Protein AF-A0A935HI81-F1 (afdb_monomer)

Radius of gyration: 11.99 Å; Cα contacts (8 Å, |Δi|>4): 167; chains: 1; bounding box: 34×17×33 Å

pLDDT: mean 94.29, std 6.09, range [67.69, 98.5]

Foldseek 3Di:
DWDWAAPDPPAQAQTWIFDDPPPPPDTPDIHGDDHPVWGKGDKDWDDPDDQKIKIWTATPNNPDIDIDIDRRD

Sequence (73 aa):
MAFSNNNSTTTRQNLTLRISFDEGDSWTKNILVDYDGSSTAYSDLVMIGDTKIGILYERCGTTEIAFMVIDWQ

Mean predicted aligned error: 2.83 Å

Neares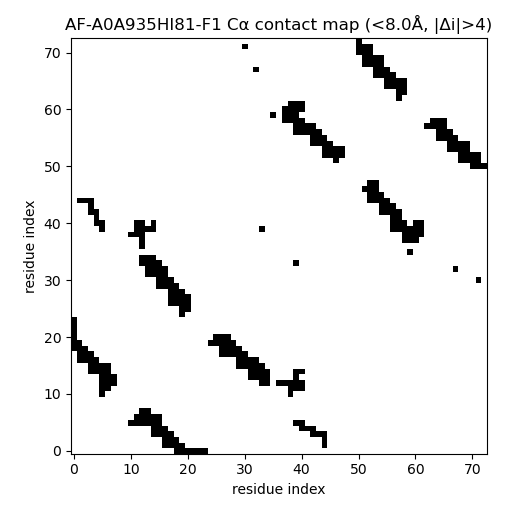t PDB structures (foldseek):
  2w38-assembly1_A  TM=7.212E-01  e=8.093E-01  Pseudomonas aeruginosa PAO1
  5m2n-assembly1_A  TM=6.909E-01  e=3.561E+00  Saccharomyces cerevisiae
  6qk7-assembly1_B  TM=5.395E-01  e=1.745E+00  Saccharomyces cerevisiae S288C
  8fac-assembly1_A  TM=5.401E-01  e=6.511E+00  Homo sapiens

Solvent-accessible surface area (backbone atoms only — not comparable to full-atom values): 4293 Å² total; per-residue (Å²): 82,80,48,71,47,41,72,46,97,86,49,47,31,43,33,27,42,31,37,17,93,57,86,65,78,48,68,83,42,76,44,81,74,47,76,84,82,48,36,34,62,62,67,50,78,44,83,77,49,101,50,30,37,34,39,42,32,28,28,74,65,67,77,41,79,48,76,51,80,42,73,78,116

Structure (mmCIF, N/CA/C/O backbone):
data_AF-A0A935HI81-F1
#
_entry.id   AF-A0A935HI81-F1
#
loop_
_atom_site.group_PDB
_atom_site.id
_atom_site.type_symbol
_atom_site.label_atom_id
_atom_site.label_alt_id
_atom_site.label_comp_id
_atom_site.label_asym_id
_atom_site.label_entity_id
_atom_site.label_seq_id
_atom_site.pdbx_PDB_ins_code
_atom_site.Cartn_x
_atom_site.Cartn_y
_atom_site.Cartn_z
_atom_site.occupancy
_atom_site.B_iso_or_equiv
_atom_site.auth_seq_id
_atom_site.auth_comp_id
_atom_site.auth_asym_id
_atom_site.auth_atom_id
_atom_site.pdbx_PDB_model_num
ATOM 1 N N . MET A 1 1 ? -12.075 -1.177 5.087 1.00 95.38 1 MET A N 1
ATOM 2 C CA . MET A 1 1 ? -11.101 -2.175 4.586 1.00 95.38 1 MET A CA 1
ATOM 3 C C . MET A 1 1 ? -9.876 -1.470 4.026 1.00 95.38 1 MET A C 1
ATOM 5 O O . MET A 1 1 ? -10.012 -0.353 3.535 1.00 95.38 1 MET A O 1
ATOM 9 N N . ALA A 1 2 ? -8.707 -2.109 4.092 1.00 97.44 2 ALA A N 1
ATOM 10 C CA . ALA A 1 2 ? -7.469 -1.617 3.494 1.00 97.44 2 ALA A CA 1
ATOM 11 C C . ALA A 1 2 ? -6.975 -2.606 2.430 1.00 97.44 2 ALA A C 1
ATOM 13 O O . ALA A 1 2 ? -7.084 -3.816 2.615 1.00 97.44 2 ALA A O 1
ATOM 14 N N . PHE A 1 3 ? -6.455 -2.084 1.324 1.00 98.06 3 PHE A N 1
ATOM 15 C CA . PHE A 1 3 ? -5.906 -2.863 0.218 1.00 98.06 3 PHE A CA 1
ATOM 16 C C . PHE A 1 3 ? -4.644 -2.188 -0.308 1.00 98.06 3 PHE A C 1
ATOM 18 O O . PHE A 1 3 ? -4.586 -0.960 -0.369 1.00 98.06 3 PHE A O 1
ATOM 25 N N . SER A 1 4 ? -3.647 -2.969 -0.714 1.00 97.88 4 SER A N 1
ATOM 26 C CA . SER A 1 4 ? -2.448 -2.441 -1.357 1.00 97.88 4 SER A CA 1
ATOM 27 C C . SER A 1 4 ? -2.083 -3.236 -2.595 1.00 97.88 4 SER A C 1
ATOM 29 O O . SER A 1 4 ? -2.062 -4.466 -2.592 1.00 97.88 4 SER A O 1
ATOM 31 N N . ASN A 1 5 ? -1.781 -2.510 -3.667 1.00 97.06 5 ASN A N 1
ATOM 32 C CA . ASN A 1 5 ? -1.188 -3.064 -4.872 1.00 97.06 5 ASN A CA 1
ATOM 33 C C . ASN A 1 5 ? -0.477 -1.975 -5.683 1.00 97.06 5 ASN A C 1
ATOM 35 O O . ASN A 1 5 ? -0.580 -0.777 -5.406 1.00 97.06 5 ASN A O 1
ATOM 39 N N . ASN A 1 6 ? 0.224 -2.402 -6.728 1.00 95.75 6 ASN A N 1
ATOM 40 C CA . ASN A 1 6 ? 0.662 -1.512 -7.791 1.00 95.75 6 ASN A CA 1
ATOM 41 C C . ASN A 1 6 ? -0.552 -0.919 -8.513 1.00 95.75 6 ASN A C 1
ATOM 43 O O . ASN A 1 6 ? -1.308 -1.641 -9.165 1.00 95.75 6 ASN A O 1
ATOM 47 N N . ASN A 1 7 ? -0.736 0.398 -8.419 1.00 94.31 7 ASN A N 1
ATOM 48 C CA . ASN A 1 7 ? -1.812 1.103 -9.106 1.00 94.31 7 ASN A CA 1
ATOM 49 C C . ASN A 1 7 ? -1.439 1.387 -10.569 1.00 94.3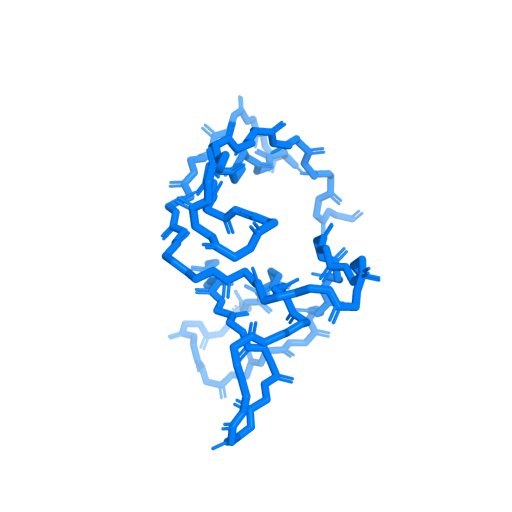1 7 ASN A C 1
ATOM 51 O O . ASN A 1 7 ? -1.243 2.530 -10.988 1.00 94.31 7 ASN A O 1
ATOM 55 N N . SER A 1 8 ? -1.296 0.313 -11.336 1.00 91.94 8 SER A N 1
ATOM 56 C CA . SER A 1 8 ? -1.052 0.325 -12.771 1.00 91.94 8 SER A CA 1
ATOM 57 C C . SER A 1 8 ? -1.631 -0.951 -13.375 1.00 91.94 8 SER A C 1
ATOM 59 O O . SER A 1 8 ? -1.605 -2.017 -12.764 1.00 91.94 8 SER A O 1
ATOM 61 N N . THR A 1 9 ? -2.187 -0.846 -14.579 1.00 93.62 9 THR A N 1
ATOM 62 C CA . THR A 1 9 ? -2.806 -1.980 -15.283 1.00 93.62 9 THR A CA 1
ATOM 63 C C . THR A 1 9 ? -1.791 -2.855 -16.015 1.00 93.62 9 THR A C 1
ATOM 65 O O . THR A 1 9 ? -2.128 -3.960 -16.430 1.00 93.62 9 THR A O 1
ATOM 68 N N . THR A 1 10 ? -0.562 -2.365 -16.202 1.00 93.00 10 THR A N 1
ATOM 69 C CA . THR A 1 10 ? 0.459 -3.007 -17.052 1.00 93.00 10 THR A CA 1
ATOM 70 C C . THR A 1 10 ? 1.830 -3.099 -16.399 1.00 93.00 10 THR A C 1
ATOM 72 O O . THR A 1 10 ? 2.646 -3.920 -16.813 1.00 93.00 10 THR A O 1
ATOM 75 N N . THR A 1 11 ? 2.099 -2.285 -15.378 1.00 91.88 11 THR A N 1
ATOM 76 C CA . THR A 1 11 ? 3.406 -2.218 -14.724 1.00 91.88 11 THR A CA 1
ATOM 77 C C . THR A 1 11 ? 3.291 -2.454 -13.228 1.00 91.88 11 THR A C 1
ATOM 79 O O . THR A 1 11 ? 2.275 -2.198 -12.590 1.00 91.88 11 THR A O 1
ATOM 82 N N . ARG A 1 12 ? 4.381 -2.936 -12.646 1.00 91.75 12 ARG A N 1
ATOM 83 C CA . ARG A 1 12 ? 4.543 -3.122 -11.207 1.00 91.75 12 ARG A CA 1
ATOM 84 C C . ARG A 1 12 ? 5.128 -1.853 -10.576 1.00 91.75 12 ARG A C 1
ATOM 86 O O . ARG A 1 12 ? 6.242 -1.840 -10.081 1.00 91.75 12 ARG A O 1
ATOM 93 N N . GLN A 1 13 ? 4.412 -0.740 -10.709 1.00 90.56 13 GLN A N 1
ATOM 94 C CA . GLN A 1 13 ? 4.810 0.586 -10.211 1.00 90.56 13 GLN A CA 1
ATOM 95 C C . GLN A 1 13 ? 3.653 1.228 -9.434 1.00 90.56 13 GLN A C 1
ATOM 97 O O . GLN A 1 13 ? 2.545 0.691 -9.413 1.00 90.56 13 GLN A O 1
ATOM 102 N N . ASN A 1 14 ? 3.899 2.368 -8.785 1.00 93.06 14 ASN A N 1
ATOM 103 C CA . ASN A 1 14 ? 2.886 3.132 -8.048 1.00 93.06 14 ASN A CA 1
ATOM 104 C C . ASN A 1 14 ? 2.232 2.305 -6.930 1.00 93.06 14 ASN A C 1
ATOM 106 O O . ASN A 1 14 ? 1.003 2.168 -6.899 1.00 93.06 14 ASN A O 1
ATOM 110 N N . LEU A 1 15 ? 3.027 1.698 -6.040 1.00 96.62 15 LEU A N 1
ATOM 111 C CA . LEU A 1 15 ? 2.452 0.969 -4.906 1.00 96.62 15 LEU A CA 1
ATOM 112 C C . LEU A 1 15 ? 1.566 1.930 -4.113 1.00 96.62 15 LEU A C 1
ATOM 114 O O . LEU A 1 15 ? 2.022 2.989 -3.691 1.00 96.62 15 LEU A O 1
ATOM 118 N N . THR A 1 16 ? 0.290 1.590 -3.973 1.00 97.56 16 THR A N 1
ATOM 119 C CA . THR A 1 16 ? -0.736 2.484 -3.435 1.00 97.56 16 THR A CA 1
ATOM 120 C C . THR A 1 16 ? -1.526 1.759 -2.358 1.00 97.56 16 THR A C 1
ATOM 122 O O . THR A 1 16 ? -2.013 0.654 -2.586 1.00 97.56 16 THR A O 1
ATOM 125 N N . LEU A 1 17 ? -1.689 2.404 -1.206 1.00 98.12 17 LEU A N 1
ATOM 126 C CA . LEU A 1 17 ? -2.634 2.012 -0.169 1.00 98.12 17 LEU A CA 1
ATOM 127 C C . LEU A 1 17 ? -4.007 2.605 -0.498 1.00 98.12 17 LEU A C 1
ATOM 129 O O . LEU A 1 17 ? -4.134 3.806 -0.743 1.00 98.12 17 LEU A O 1
ATOM 133 N N . ARG A 1 18 ? -5.043 1.773 -0.478 1.00 98.25 18 ARG A N 1
ATOM 134 C CA . ARG A 1 18 ? -6.430 2.168 -0.714 1.00 98.25 18 ARG A CA 1
ATOM 135 C C . ARG A 1 18 ? -7.299 1.846 0.486 1.00 98.25 18 ARG A C 1
ATOM 137 O O . ARG A 1 18 ? -7.199 0.752 1.039 1.00 98.25 18 ARG A O 1
ATOM 144 N N . ILE A 1 19 ? -8.175 2.781 0.849 1.00 98.00 19 ILE A N 1
ATOM 145 C CA . ILE A 1 19 ? -9.130 2.615 1.949 1.00 98.00 19 ILE A CA 1
ATOM 146 C C . ILE A 1 19 ? -10.553 2.671 1.406 1.00 98.00 19 ILE A C 1
ATOM 148 O O . ILE A 1 19 ? -10.918 3.594 0.674 1.00 98.00 19 ILE A O 1
ATOM 152 N N . SER A 1 20 ? -11.337 1.676 1.805 1.00 97.88 20 SER A N 1
ATOM 153 C CA . SER A 1 20 ? -12.780 1.604 1.598 1.00 97.88 20 SER A CA 1
ATOM 154 C C . SER A 1 20 ? -13.496 1.709 2.944 1.00 97.88 20 SER A C 1
ATOM 156 O O . SER A 1 20 ? -13.081 1.082 3.928 1.00 97.88 20 SER A O 1
ATOM 158 N N . PHE A 1 21 ? -14.582 2.480 2.972 1.00 97.31 21 PHE A N 1
ATOM 159 C CA . PHE A 1 21 ? -15.487 2.610 4.121 1.00 97.31 21 PHE A CA 1
ATOM 160 C C . PHE A 1 21 ? -16.800 1.833 3.931 1.00 97.31 21 PHE A C 1
ATOM 162 O O . PHE A 1 21 ? -17.632 1.815 4.831 1.00 97.31 21 PHE A O 1
ATOM 169 N N . ASP A 1 22 ? -16.962 1.186 2.780 1.00 97.69 22 ASP A N 1
ATOM 170 C CA . ASP A 1 22 ? -18.163 0.507 2.291 1.00 97.69 22 ASP A CA 1
ATOM 171 C C . ASP A 1 22 ? -17.834 -0.928 1.846 1.00 97.69 22 ASP A C 1
ATOM 173 O O . ASP A 1 22 ? -18.203 -1.371 0.767 1.00 97.69 22 ASP A O 1
ATOM 177 N N . GLU A 1 23 ? -17.076 -1.646 2.679 1.00 96.69 23 GLU A N 1
ATOM 178 C CA . GLU A 1 23 ? -16.786 -3.084 2.508 1.00 96.69 23 GLU A CA 1
ATOM 179 C C . GLU A 1 23 ? -16.155 -3.488 1.158 1.00 96.69 23 GLU A C 1
ATOM 181 O O . GLU A 1 23 ? -16.195 -4.646 0.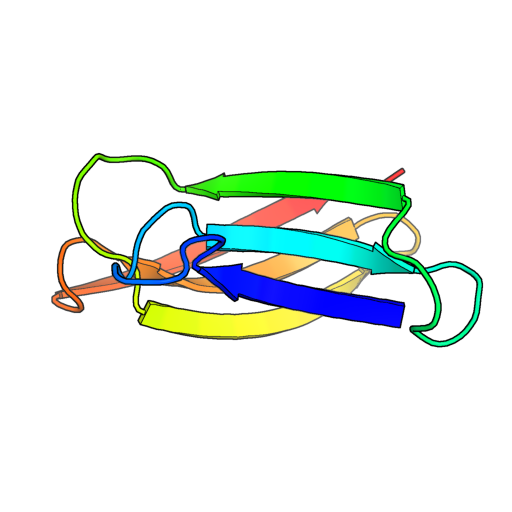755 1.00 96.69 23 GLU A O 1
ATOM 186 N N . GLY A 1 24 ? -15.470 -2.553 0.498 1.00 96.94 24 GLY A N 1
ATOM 187 C CA . GLY A 1 24 ? -14.746 -2.780 -0.752 1.00 96.94 24 GLY A CA 1
ATOM 188 C C . GLY A 1 24 ? -15.492 -2.352 -2.015 1.00 96.94 24 GLY A C 1
ATOM 189 O O . GLY A 1 24 ? -14.909 -2.473 -3.096 1.00 96.94 24 GLY A O 1
ATOM 190 N N . ASP A 1 25 ? -16.710 -1.813 -1.895 1.00 97.75 25 ASP A N 1
ATOM 191 C CA . ASP A 1 25 ? -17.495 -1.323 -3.035 1.00 97.75 25 ASP A CA 1
ATOM 192 C C . ASP A 1 25 ? -16.846 -0.095 -3.693 1.00 97.75 25 ASP A C 1
ATOM 194 O O . ASP A 1 25 ? -16.772 -0.004 -4.923 1.00 97.75 25 ASP A O 1
ATOM 198 N N . SER A 1 26 ? -16.314 0.837 -2.892 1.00 97.62 26 SER A N 1
ATOM 199 C CA . SER A 1 26 ? -15.576 2.000 -3.385 1.00 97.62 26 SER A CA 1
ATOM 200 C C . SER A 1 26 ? -14.303 2.295 -2.584 1.00 97.62 26 SER A C 1
ATOM 202 O O . SER A 1 26 ? -14.164 1.986 -1.403 1.00 97.62 26 SER A O 1
ATOM 204 N N . TRP A 1 27 ? -13.324 2.914 -3.250 1.00 97.62 27 TRP A N 1
ATOM 205 C CA . TRP A 1 27 ? -11.991 3.184 -2.696 1.00 97.62 27 TRP A CA 1
ATOM 206 C C . TRP A 1 27 ? -11.710 4.687 -2.710 1.00 97.62 27 TRP A C 1
ATOM 208 O O . TRP A 1 27 ? -11.070 5.211 -3.626 1.00 97.62 27 TRP A O 1
ATOM 218 N N . THR A 1 28 ? -12.240 5.398 -1.714 1.00 95.56 28 THR A N 1
ATOM 219 C CA . THR A 1 28 ? -12.268 6.871 -1.689 1.00 95.56 28 THR A CA 1
ATOM 220 C C . THR A 1 28 ? -10.945 7.507 -1.271 1.00 95.56 28 THR A C 1
ATOM 222 O O . THR A 1 28 ? -10.659 8.629 -1.689 1.00 95.56 28 THR A O 1
ATOM 225 N N . LYS A 1 29 ? -10.097 6.801 -0.511 1.00 96.44 29 LYS A N 1
ATOM 226 C CA . LYS A 1 29 ? -8.722 7.242 -0.222 1.00 96.44 29 LYS A CA 1
ATOM 227 C C . LYS A 1 29 ? -7.712 6.390 -0.976 1.00 96.44 29 LYS A C 1
ATOM 229 O O . LYS A 1 29 ? -7.753 5.166 -0.894 1.00 96.44 29 LYS A O 1
ATOM 234 N N . ASN A 1 30 ? -6.785 7.057 -1.658 1.00 96.94 30 ASN A N 1
ATOM 235 C CA . ASN A 1 30 ? -5.688 6.450 -2.405 1.00 96.94 30 ASN A CA 1
ATOM 236 C C . ASN A 1 30 ? -4.397 7.174 -2.011 1.00 96.94 30 ASN A C 1
ATOM 238 O O . ASN A 1 30 ? -4.241 8.357 -2.305 1.00 96.94 30 ASN A O 1
ATOM 242 N N . ILE A 1 31 ? -3.503 6.478 -1.317 1.00 97.19 31 ILE A N 1
ATOM 243 C CA . ILE A 1 31 ? -2.267 7.032 -0.764 1.00 97.19 31 ILE A CA 1
ATOM 244 C C . ILE A 1 31 ? -1.099 6.345 -1.462 1.00 97.19 31 ILE A C 1
ATOM 246 O O . ILE A 1 31 ? -0.928 5.131 -1.353 1.00 97.19 31 ILE A O 1
ATOM 250 N N . LEU A 1 32 ? -0.309 7.118 -2.203 1.00 96.31 32 LEU A N 1
ATOM 251 C CA . LEU A 1 32 ? 0.895 6.620 -2.857 1.00 96.31 32 LEU A CA 1
ATOM 252 C 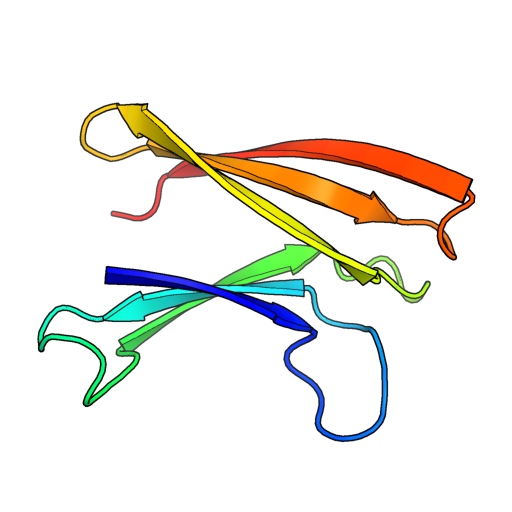C . LEU A 1 32 ? 1.947 6.274 -1.796 1.00 96.31 32 LEU A C 1
ATOM 254 O O . LEU A 1 32 ? 2.303 7.123 -0.983 1.00 96.31 32 LEU A O 1
ATOM 258 N N . VAL A 1 3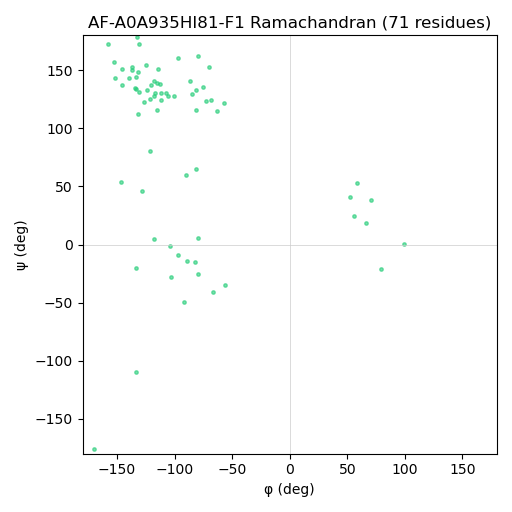3 ? 2.423 5.031 -1.814 1.00 95.62 33 VAL A N 1
ATOM 259 C CA . VAL A 1 33 ? 3.445 4.519 -0.891 1.00 95.62 33 VAL A CA 1
ATOM 260 C C . VAL A 1 33 ? 4.835 4.699 -1.484 1.00 95.62 33 VAL A C 1
ATOM 262 O O . VAL A 1 33 ? 5.718 5.232 -0.823 1.00 95.62 33 VAL A O 1
ATOM 265 N N . ASP A 1 34 ? 5.024 4.271 -2.734 1.00 92.06 34 ASP A N 1
ATOM 266 C CA . ASP A 1 34 ? 6.314 4.364 -3.419 1.00 92.06 34 ASP A CA 1
ATOM 267 C C . ASP A 1 34 ? 6.133 4.632 -4.925 1.00 92.06 34 ASP A C 1
ATOM 269 O O . ASP A 1 34 ? 5.263 4.054 -5.593 1.00 92.06 34 ASP A O 1
ATOM 273 N N . TYR A 1 35 ? 6.978 5.535 -5.425 1.00 77.50 35 TYR A N 1
ATOM 274 C CA . TYR A 1 35 ? 7.121 5.954 -6.815 1.00 77.50 35 TYR A CA 1
ATOM 275 C C . TYR A 1 35 ? 8.591 6.295 -7.121 1.00 77.50 35 TYR A C 1
ATOM 277 O O . TYR A 1 35 ? 8.907 7.396 -7.563 1.00 77.50 35 TYR A O 1
ATOM 285 N N . ASP A 1 36 ? 9.533 5.389 -6.859 1.00 68.44 36 ASP A N 1
ATOM 286 C CA . ASP A 1 36 ? 10.951 5.639 -7.182 1.00 68.44 36 ASP A CA 1
ATOM 287 C C . ASP A 1 36 ? 11.319 5.414 -8.668 1.00 68.44 36 ASP A C 1
ATOM 289 O O . AS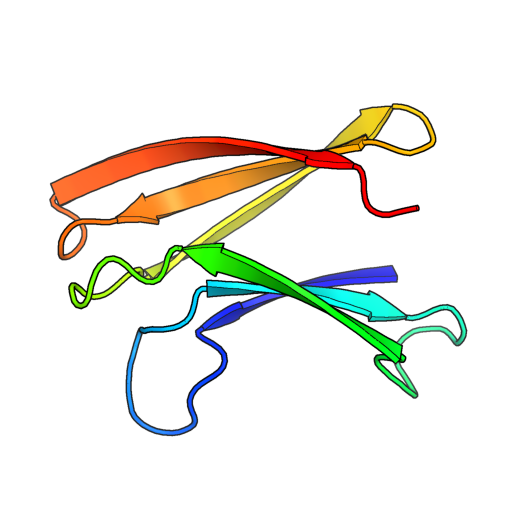P A 1 36 ? 12.482 5.510 -9.056 1.00 68.44 36 ASP A O 1
ATOM 293 N N . GLY A 1 37 ? 10.331 5.135 -9.526 1.00 67.69 37 GLY A N 1
ATOM 294 C CA . GLY A 1 37 ? 10.528 4.820 -10.945 1.00 67.69 37 GLY A CA 1
ATOM 295 C C . GLY A 1 37 ? 10.985 3.379 -11.204 1.00 67.69 37 GLY A C 1
ATOM 296 O O . GLY A 1 37 ? 10.734 2.851 -12.291 1.00 67.69 37 GLY A O 1
ATOM 297 N N . SER A 1 38 ? 11.554 2.699 -10.208 1.00 77.56 38 SER A N 1
ATOM 298 C CA . SER A 1 38 ? 11.769 1.253 -10.227 1.00 77.56 38 SER A CA 1
ATOM 299 C C . SER A 1 38 ? 10.478 0.520 -9.872 1.00 77.56 38 SER A C 1
ATOM 301 O O . SER A 1 38 ? 9.517 1.084 -9.346 1.00 77.56 38 SER A O 1
ATOM 303 N N . SER A 1 39 ? 10.418 -0.767 -10.207 1.00 84.00 39 SER A N 1
ATOM 304 C CA . SER A 1 39 ? 9.248 -1.566 -9.873 1.00 84.00 39 SER A CA 1
ATOM 305 C C . SER A 1 39 ? 9.223 -1.930 -8.388 1.00 84.00 39 SER A C 1
ATOM 307 O O . SER A 1 39 ? 10.225 -2.415 -7.852 1.00 84.00 39 SER A O 1
ATOM 309 N N . THR A 1 40 ? 8.057 -1.792 -7.771 1.00 90.44 40 THR A N 1
ATOM 310 C CA . THR A 1 40 ? 7.690 -2.477 -6.524 1.00 90.44 40 THR A CA 1
ATOM 311 C C . THR A 1 40 ? 6.874 -3.719 -6.858 1.00 90.44 40 THR A C 1
ATOM 313 O O . THR A 1 40 ? 6.345 -3.812 -7.957 1.00 90.44 40 THR A O 1
ATOM 316 N N . ALA A 1 41 ? 6.761 -4.697 -5.967 1.00 91.00 41 ALA A N 1
ATOM 317 C CA . ALA A 1 41 ? 6.024 -5.924 -6.280 1.00 91.00 41 ALA A CA 1
ATOM 318 C C . ALA A 1 41 ? 5.078 -6.331 -5.151 1.00 91.00 41 ALA A C 1
ATOM 320 O O . ALA A 1 41 ? 4.048 -5.681 -4.970 1.00 91.00 41 ALA A O 1
ATOM 321 N N . TYR A 1 42 ? 5.364 -7.415 -4.431 1.00 96.31 42 TYR A N 1
ATOM 322 C CA . TYR A 1 42 ? 4.461 -7.868 -3.384 1.00 96.31 42 TYR A CA 1
ATOM 323 C C . TYR A 1 42 ? 4.473 -6.912 -2.190 1.00 96.31 42 TYR A C 1
ATOM 325 O O . TYR A 1 42 ? 5.454 -6.211 -1.924 1.00 96.31 42 TYR A O 1
ATOM 333 N N . SER A 1 43 ? 3.349 -6.883 -1.478 1.00 97.50 43 SER A N 1
ATOM 334 C CA . SER A 1 43 ? 3.168 -6.087 -0.271 1.00 97.50 43 SER A CA 1
ATOM 335 C C . SER A 1 43 ? 2.271 -6.811 0.720 1.00 97.50 43 SER A C 1
ATOM 337 O O . SER A 1 43 ? 1.358 -7.519 0.293 1.00 97.50 43 SER A O 1
ATOM 339 N N . ASP A 1 44 ? 2.478 -6.551 2.004 1.00 98.50 44 ASP A N 1
ATOM 340 C CA . ASP A 1 44 ? 1.602 -6.976 3.090 1.00 98.50 44 ASP A CA 1
ATOM 341 C C . ASP A 1 44 ? 1.294 -5.802 4.030 1.00 98.50 44 ASP A C 1
ATOM 343 O O . ASP A 1 44 ? 2.109 -4.886 4.192 1.00 98.50 44 ASP A O 1
ATOM 347 N N . LEU A 1 45 ? 0.101 -5.818 4.624 1.00 98.50 45 LEU A N 1
ATOM 348 C CA . LEU A 1 45 ? -0.420 -4.738 5.461 1.00 98.50 45 LEU A CA 1
ATOM 349 C C . LEU A 1 45 ? -0.608 -5.202 6.900 1.00 98.50 45 LEU A C 1
ATOM 351 O O . LEU A 1 45 ? -1.159 -6.266 7.167 1.00 98.50 45 LEU A O 1
ATOM 355 N N . VAL A 1 46 ? -0.246 -4.335 7.842 1.00 98.31 46 VAL A N 1
ATOM 356 C CA . VAL A 1 46 ? -0.495 -4.548 9.269 1.00 98.31 46 VAL A CA 1
ATOM 357 C C . VAL A 1 46 ? -1.056 -3.281 9.905 1.00 98.31 46 VAL A C 1
ATOM 359 O O . VAL A 1 46 ? -0.564 -2.179 9.680 1.00 98.31 46 VAL A O 1
ATOM 362 N N . MET A 1 47 ? -2.098 -3.418 10.721 1.00 97.44 47 MET A N 1
ATOM 363 C CA . MET A 1 47 ? -2.577 -2.323 11.570 1.00 97.44 47 MET A CA 1
ATOM 364 C C . MET A 1 47 ? -1.584 -2.109 12.717 1.00 97.44 47 MET A C 1
ATOM 366 O O . MET A 1 47 ? -1.307 -3.040 13.469 1.00 97.44 47 MET A O 1
ATOM 370 N N . ILE A 1 48 ? -1.052 -0.892 12.860 1.00 97.00 48 ILE A N 1
ATOM 371 C CA . ILE A 1 48 ? -0.111 -0.534 13.941 1.00 97.00 48 ILE A CA 1
ATOM 372 C C . ILE A 1 48 ? -0.817 0.271 15.038 1.00 97.00 48 ILE A C 1
ATOM 374 O O . ILE A 1 48 ? -0.420 0.231 16.200 1.00 97.00 48 ILE A O 1
ATOM 378 N N . GLY A 1 49 ? -1.875 0.996 14.681 1.00 96.31 49 GLY A N 1
ATOM 379 C CA . GLY A 1 49 ? -2.723 1.726 15.615 1.00 96.31 49 GLY A CA 1
ATOM 380 C C . GLY A 1 49 ? -3.978 2.244 14.924 1.00 96.31 49 GLY A C 1
ATOM 381 O O . GLY A 1 49 ? -4.178 1.999 13.735 1.00 96.31 49 GLY A O 1
ATOM 382 N N . ASP A 1 50 ? -4.794 2.998 15.658 1.00 95.56 50 ASP A N 1
ATOM 383 C CA . ASP A 1 50 ? -6.135 3.408 15.216 1.00 95.56 50 ASP A CA 1
ATOM 384 C C . ASP A 1 50 ? -6.143 4.155 13.876 1.00 95.56 50 ASP A C 1
ATOM 38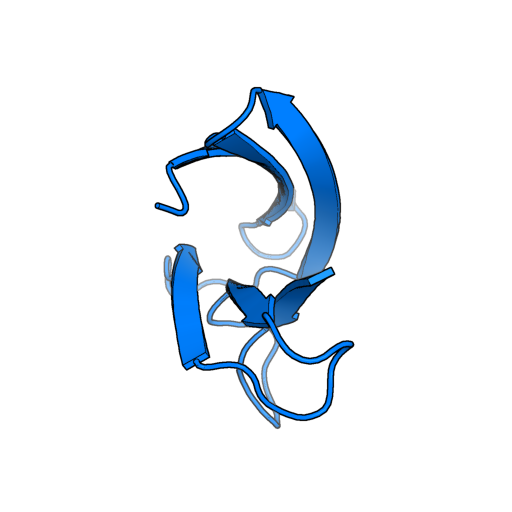6 O O . ASP A 1 50 ? -7.050 3.966 13.069 1.00 95.56 50 ASP A O 1
ATOM 390 N N . THR A 1 51 ? -5.111 4.959 13.606 1.00 96.31 51 THR A N 1
ATOM 391 C CA . THR A 1 51 ? -4.977 5.738 12.361 1.00 96.31 51 THR A CA 1
ATOM 392 C C . THR A 1 51 ? -3.752 5.350 11.536 1.00 96.31 51 THR A C 1
ATOM 394 O O . THR A 1 51 ? -3.475 5.960 10.509 1.00 96.31 51 THR A O 1
ATOM 397 N N . LYS A 1 52 ? -3.003 4.318 11.953 1.00 98.06 52 LYS A N 1
ATOM 398 C CA . LYS A 1 52 ? -1.701 3.982 11.360 1.00 98.06 52 LYS A CA 1
ATOM 399 C C . LYS A 1 52 ? -1.666 2.574 10.794 1.00 98.06 52 LYS A C 1
ATOM 401 O O . LYS A 1 52 ? -1.888 1.596 11.510 1.00 98.06 52 LYS A O 1
ATOM 406 N N . ILE A 1 53 ? -1.294 2.483 9.523 1.00 98.38 53 ILE A N 1
ATOM 407 C CA . ILE A 1 53 ? -1.072 1.228 8.804 1.00 98.38 53 ILE A CA 1
ATOM 408 C C . ILE A 1 53 ? 0.416 1.098 8.486 1.00 98.38 53 ILE A C 1
ATOM 410 O O . ILE A 1 53 ? 1.039 2.021 7.967 1.00 98.38 53 ILE A O 1
ATOM 414 N N . GLY A 1 54 ? 0.982 -0.058 8.807 1.00 98.50 54 GLY A N 1
ATOM 415 C CA . GLY A 1 54 ? 2.273 -0.508 8.314 1.00 98.50 54 GLY A CA 1
ATOM 416 C C . GLY A 1 54 ? 2.125 -1.216 6.981 1.00 98.50 54 GLY A C 1
ATOM 417 O O . GLY A 1 54 ? 1.200 -2.007 6.804 1.00 98.50 54 GLY A O 1
ATOM 418 N N . ILE A 1 55 ? 3.063 -0.972 6.076 1.00 98.44 55 ILE A N 1
ATOM 419 C CA . ILE 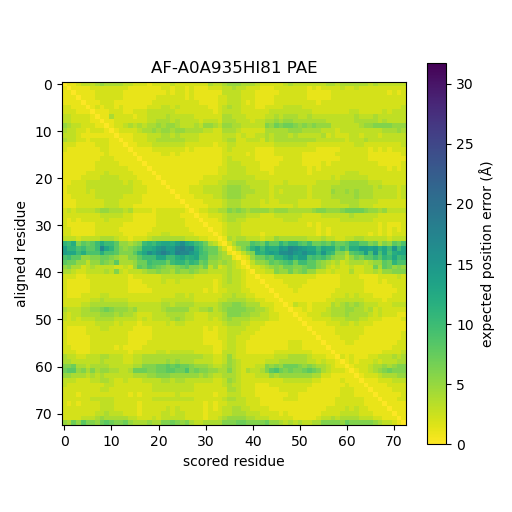A 1 55 ? 3.198 -1.710 4.825 1.00 98.44 55 ILE A CA 1
ATOM 420 C C . ILE A 1 55 ? 4.622 -2.244 4.698 1.00 98.44 55 ILE A C 1
ATOM 422 O O . ILE A 1 55 ? 5.585 -1.477 4.751 1.00 98.44 55 ILE A O 1
ATOM 426 N N . LEU A 1 56 ? 4.745 -3.562 4.544 1.00 98.31 56 LEU A N 1
ATOM 427 C CA . LEU A 1 56 ? 5.984 -4.249 4.184 1.00 98.31 56 LEU A CA 1
ATOM 428 C C . LEU A 1 56 ? 5.918 -4.573 2.692 1.00 98.31 56 LEU A C 1
ATOM 430 O O . LEU A 1 56 ? 4.925 -5.145 2.252 1.00 98.31 56 LEU A O 1
ATOM 434 N N . TYR A 1 57 ? 6.921 -4.201 1.903 1.00 97.38 57 TYR A N 1
ATOM 435 C CA . TYR A 1 57 ? 6.854 -4.369 0.450 1.00 97.38 57 TYR A CA 1
ATOM 436 C C . TYR A 1 57 ? 8.219 -4.538 -0.210 1.00 97.38 57 TYR A C 1
ATOM 438 O O . TYR A 1 57 ? 9.247 -4.106 0.310 1.00 97.38 57 TYR A O 1
ATOM 446 N N . GLU A 1 58 ? 8.209 -5.157 -1.386 1.00 95.81 58 GLU A N 1
ATOM 447 C CA . GLU A 1 58 ? 9.378 -5.291 -2.255 1.00 95.81 58 GLU A CA 1
ATOM 448 C C . GLU A 1 58 ? 9.587 -4.009 -3.078 1.00 95.81 58 GLU A C 1
ATOM 450 O O . GLU A 1 58 ? 8.643 -3.519 -3.708 1.00 95.81 58 GLU A O 1
ATOM 455 N N . ARG A 1 59 ? 10.823 -3.495 -3.132 1.00 93.56 59 ARG A N 1
ATOM 456 C CA . ARG A 1 59 ? 11.210 -2.294 -3.904 1.00 93.56 59 ARG A CA 1
ATOM 457 C C . ARG A 1 59 ? 12.478 -2.513 -4.734 1.00 93.56 59 ARG A C 1
ATOM 459 O O . ARG A 1 59 ? 13.054 -3.603 -4.713 1.00 93.56 59 ARG A O 1
ATOM 466 N N . CYS A 1 60 ? 12.888 -1.493 -5.496 1.00 90.38 60 CYS A N 1
ATOM 467 C CA . CYS A 1 60 ? 14.127 -1.497 -6.287 1.00 90.38 60 CYS A CA 1
ATOM 468 C C . CYS A 1 60 ? 14.255 -2.725 -7.213 1.00 90.38 60 CYS A C 1
ATOM 470 O O . CYS A 1 60 ? 15.314 -3.346 -7.307 1.00 90.38 60 CYS A O 1
ATOM 472 N N . GLY A 1 61 ? 13.161 -3.144 -7.861 1.00 86.56 61 GLY A N 1
ATOM 473 C CA . GLY A 1 61 ? 13.185 -4.346 -8.699 1.00 86.56 61 GLY A CA 1
ATOM 474 C C . GLY A 1 61 ? 13.319 -5.643 -7.902 1.00 86.56 61 GLY A C 1
ATOM 475 O O . GLY A 1 61 ? 14.010 -6.555 -8.343 1.00 86.56 61 GLY A O 1
ATOM 476 N N . THR A 1 62 ? 12.663 -5.735 -6.739 1.00 87.19 62 THR A N 1
ATOM 477 C CA . THR A 1 62 ? 12.654 -6.909 -5.835 1.00 87.19 62 THR A CA 1
ATOM 478 C C . THR A 1 62 ? 14.003 -7.242 -5.191 1.00 87.19 62 THR A C 1
ATOM 480 O O . THR A 1 62 ? 14.206 -8.346 -4.697 1.00 87.19 62 THR A O 1
ATOM 483 N N . THR A 1 63 ? 14.931 -6.285 -5.171 1.00 93.94 63 THR A N 1
ATOM 484 C CA . THR A 1 63 ? 16.248 -6.453 -4.532 1.00 93.94 63 THR A CA 1
ATOM 485 C C . THR A 1 63 ? 16.246 -6.056 -3.056 1.00 93.94 63 THR A C 1
ATOM 487 O O . THR A 1 63 ? 17.163 -6.412 -2.318 1.00 93.94 63 THR A O 1
ATOM 490 N N . GLU A 1 64 ? 15.198 -5.363 -2.609 1.00 94.56 64 GLU A N 1
ATOM 491 C CA . GLU A 1 64 ? 15.065 -4.824 -1.259 1.00 94.56 64 GLU A CA 1
ATOM 492 C C . GLU A 1 64 ? 13.658 -5.059 -0.702 1.00 94.56 64 GLU A C 1
ATOM 494 O O . GLU A 1 64 ? 12.668 -5.042 -1.440 1.00 94.56 64 GLU A O 1
ATOM 499 N N . ILE A 1 65 ? 13.575 -5.202 0.624 1.00 96.56 65 ILE A N 1
ATOM 500 C CA . ILE A 1 65 ? 12.323 -5.191 1.385 1.00 96.56 65 ILE A CA 1
ATOM 501 C C . ILE A 1 65 ? 12.307 -3.924 2.239 1.00 96.56 65 ILE A C 1
ATOM 503 O O . ILE A 1 65 ? 13.214 -3.699 3.040 1.00 96.56 65 ILE A O 1
ATOM 507 N N . ALA A 1 66 ? 11.267 -3.112 2.084 1.00 95.81 66 ALA A N 1
ATOM 508 C CA . ALA A 1 66 ? 11.068 -1.884 2.839 1.00 95.81 66 ALA A CA 1
ATOM 509 C C . ALA A 1 66 ? 9.835 -1.976 3.736 1.00 95.81 66 ALA A C 1
ATOM 511 O O . ALA A 1 66 ? 8.865 -2.666 3.424 1.00 95.81 66 ALA A O 1
ATOM 512 N N . PHE A 1 67 ? 9.872 -1.239 4.845 1.00 97.44 67 PHE A N 1
ATOM 513 C CA . PHE A 1 67 ? 8.739 -1.062 5.742 1.00 97.44 67 PHE A CA 1
ATOM 514 C C . PHE A 1 67 ? 8.437 0.424 5.913 1.00 97.44 67 PHE A C 1
ATOM 516 O O . PHE A 1 67 ? 9.345 1.216 6.168 1.00 97.44 67 PHE A O 1
ATOM 523 N N . MET A 1 68 ? 7.167 0.803 5.794 1.00 96.62 68 MET A N 1
ATOM 524 C CA . MET A 1 68 ? 6.707 2.180 5.968 1.00 96.62 68 MET A CA 1
ATOM 525 C C . MET A 1 68 ? 5.462 2.221 6.849 1.00 96.62 68 MET A C 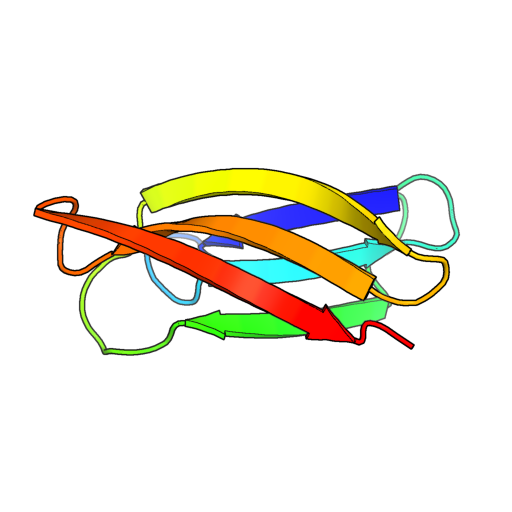1
ATOM 527 O O . MET A 1 68 ? 4.607 1.344 6.766 1.00 96.62 68 MET A O 1
ATOM 531 N N . VAL A 1 69 ? 5.349 3.263 7.672 1.00 97.94 69 VAL A N 1
ATOM 532 C CA . VAL A 1 69 ? 4.141 3.557 8.449 1.00 97.94 69 VAL A CA 1
ATOM 533 C C . VAL A 1 69 ? 3.428 4.743 7.820 1.00 97.94 69 VAL A C 1
ATOM 535 O O . VAL A 1 69 ? 4.035 5.789 7.605 1.00 97.94 69 VAL A O 1
ATOM 538 N N . ILE A 1 70 ? 2.140 4.573 7.547 1.00 97.44 70 ILE A N 1
ATOM 539 C CA . ILE A 1 70 ? 1.276 5.560 6.908 1.00 97.44 70 ILE A CA 1
ATOM 540 C C . ILE A 1 70 ? 0.170 5.932 7.890 1.00 97.44 70 ILE A C 1
ATOM 542 O O . ILE A 1 70 ? -0.516 5.051 8.413 1.00 97.44 70 ILE A O 1
ATOM 546 N N . ASP A 1 71 ? -0.010 7.231 8.119 1.00 96.81 71 ASP A N 1
ATOM 547 C CA . ASP A 1 71 ? -1.227 7.757 8.736 1.00 96.81 71 ASP A CA 1
ATOM 548 C C . ASP A 1 71 ? -2.303 7.865 7.649 1.00 96.81 71 ASP A C 1
ATOM 550 O O . ASP A 1 71 ? -2.104 8.553 6.646 1.00 96.81 71 ASP A O 1
ATOM 554 N N . TRP A 1 72 ? -3.383 7.093 7.775 1.00 94.44 72 TRP A N 1
ATOM 555 C CA . TRP A 1 72 ? -4.396 6.967 6.720 1.00 94.44 72 TRP A CA 1
ATOM 556 C C . TRP A 1 72 ? -5.605 7.886 6.927 1.00 94.44 72 TRP A C 1
ATOM 558 O O . TRP A 1 72 ? -6.455 7.986 6.029 1.00 94.44 72 TRP A O 1
ATOM 568 N N . GLN A 1 73 ? -5.710 8.543 8.086 1.00 90.62 73 GLN A N 1
ATOM 569 C CA . GLN A 1 73 ? -6.800 9.471 8.400 1.00 90.62 73 GLN A CA 1
ATOM 570 C C . GLN A 1 73 ? -6.549 10.886 7.891 1.00 90.62 73 GLN A C 1
ATOM 572 O O . GLN A 1 73 ? -5.397 11.353 7.893 1.00 90.62 73 GLN A O 1
#

Secondary structure (DSSP, 8-state):
-EEEEES-SSSS--EEEEE-SSTTS---EEEEEE-SSSPP--EEEEEEETTEEEEEEEETTTTEEEEEEEE--